Protein AF-A0A6B2T5Z5-F1 (afdb_monomer)

Secondary structure (DSSP, 8-state):
------TTT-TTGGG---HHHHHHHHHHT-TTHHHHHHHHHHHS-HHHHHHHHHHHTT-SSHHHHHHHHHHHHHHHHHHS--

Foldseek 3Di:
DPPPQDLAVLPCLLCQQDLVVLVVCVVVVGPNNLNNLLSNLVRHQCVSSVVSLVVQCPRPDPVSNVSSVVSVVSNCVVPVHD

pLDDT: mean 92.93, std 10.28, range [39.12, 98.38]

Radius of gyration: 11.31 Å; Cα contacts (8 Å, |Δi|>4): 129; chains: 1; bounding box: 23×26×31 Å

Structure (mmCIF, N/CA/C/O backbone):
data_AF-A0A6B2T5Z5-F1
#
_entry.id   AF-A0A6B2T5Z5-F1
#
loop_
_atom_site.group_PDB
_atom_site.id
_atom_site.type_symbol
_atom_site.label_atom_id
_atom_site.label_alt_id
_atom_site.label_comp_id
_atom_site.label_asym_id
_atom_site.label_entity_id
_atom_site.label_seq_id
_atom_site.pdbx_PDB_ins_code
_atom_site.Cartn_x
_atom_site.Cartn_y
_atom_site.Cartn_z
_atom_site.occupancy
_atom_site.B_iso_or_equiv
_atom_site.auth_seq_id
_atom_site.auth_comp_id
_atom_site.auth_asym_id
_atom_site.auth_atom_id
_atom_site.pdbx_PDB_model_num
ATOM 1 N N . MET A 1 1 ? -10.092 16.365 -12.785 1.00 39.12 1 MET A N 1
ATOM 2 C CA . MET A 1 1 ? -8.757 16.014 -13.302 1.00 39.12 1 MET A CA 1
ATOM 3 C C . MET A 1 1 ? -8.362 14.749 -12.584 1.00 39.12 1 MET A C 1
ATOM 5 O O . MET A 1 1 ? -8.156 14.811 -11.381 1.00 39.12 1 MET A O 1
ATOM 9 N N . THR A 1 2 ? -8.401 13.610 -13.268 1.00 49.31 2 THR A N 1
ATOM 10 C CA . THR A 1 2 ? -7.792 12.376 -12.764 1.00 49.31 2 THR A CA 1
ATOM 11 C C . THR A 1 2 ? -6.311 12.675 -12.611 1.00 49.31 2 THR A C 1
ATOM 13 O O . THR A 1 2 ? -5.668 13.051 -13.589 1.00 49.31 2 THR A O 1
ATOM 16 N N . ALA A 1 3 ? -5.803 12.664 -11.384 1.00 58.03 3 ALA A N 1
ATOM 17 C CA . ALA A 1 3 ? -4.384 12.865 -11.173 1.00 58.03 3 ALA A CA 1
ATOM 18 C C . ALA A 1 3 ? -3.658 11.705 -11.863 1.00 58.03 3 ALA A C 1
ATOM 20 O O . ALA A 1 3 ? -3.869 10.540 -11.536 1.00 58.03 3 ALA A O 1
ATOM 21 N N . GLU A 1 4 ? -2.901 12.023 -12.908 1.00 71.44 4 GLU A N 1
ATOM 22 C CA . GLU A 1 4 ? -2.205 11.026 -13.709 1.00 71.44 4 GLU A CA 1
ATOM 23 C C . GLU A 1 4 ? -0.971 10.598 -12.913 1.00 71.44 4 GLU A C 1
ATOM 25 O O . GLU A 1 4 ? 0.058 11.271 -12.894 1.00 71.44 4 GLU A O 1
ATOM 30 N N . TRP A 1 5 ? -1.122 9.537 -12.126 1.00 86.12 5 TRP A N 1
ATOM 31 C CA . TRP A 1 5 ? -0.028 8.999 -11.335 1.00 86.12 5 TRP A CA 1
ATOM 32 C C . TRP A 1 5 ? 1.016 8.376 -12.253 1.00 86.12 5 TRP A C 1
ATOM 34 O O . TRP A 1 5 ? 0.685 7.527 -13.084 1.00 86.12 5 TRP A O 1
ATOM 44 N N . ASN A 1 6 ? 2.285 8.742 -12.082 1.00 89.31 6 ASN A N 1
ATOM 45 C CA . ASN A 1 6 ? 3.343 8.115 -12.855 1.00 89.31 6 ASN A CA 1
ATOM 46 C C . ASN A 1 6 ? 3.765 6.808 -12.172 1.00 89.31 6 ASN A C 1
ATOM 48 O O . ASN A 1 6 ? 4.590 6.791 -11.259 1.00 89.31 6 ASN A O 1
ATOM 52 N N . TRP A 1 7 ? 3.171 5.701 -12.609 1.00 90.06 7 TRP A N 1
ATOM 53 C CA . TRP A 1 7 ? 3.447 4.362 -12.084 1.00 90.06 7 TRP A CA 1
ATOM 54 C C . TRP A 1 7 ? 4.851 3.841 -12.420 1.00 90.06 7 TRP A C 1
ATOM 56 O O . TRP A 1 7 ? 5.368 2.984 -11.699 1.00 90.06 7 TRP A O 1
ATOM 66 N N . GLU A 1 8 ? 5.474 4.378 -13.473 1.00 86.12 8 GLU A N 1
ATOM 67 C CA . GLU A 1 8 ? 6.825 4.020 -13.906 1.00 86.12 8 GLU A CA 1
ATOM 68 C C . GLU A 1 8 ? 7.886 4.681 -13.019 1.00 86.12 8 GLU A C 1
ATOM 70 O O . GLU A 1 8 ? 8.776 4.002 -12.507 1.00 86.12 8 GLU A O 1
ATOM 75 N N . THR A 1 9 ? 7.781 5.996 -12.806 1.00 86.88 9 THR A N 1
ATOM 76 C CA . THR A 1 9 ? 8.767 6.771 -12.031 1.00 86.88 9 THR A CA 1
ATOM 77 C C . THR A 1 9 ? 8.438 6.848 -10.542 1.00 86.88 9 THR A C 1
ATOM 79 O O . THR A 1 9 ? 9.304 7.147 -9.721 1.00 86.88 9 THR A O 1
ATOM 82 N N . GLY A 1 10 ? 7.184 6.588 -10.179 1.00 87.19 10 GLY A N 1
ATOM 83 C CA . GLY A 1 10 ? 6.659 6.736 -8.829 1.00 87.19 10 GLY A CA 1
ATOM 84 C C . GLY A 1 10 ? 6.193 8.150 -8.472 1.00 87.19 10 GLY A C 1
ATOM 85 O O . GLY A 1 10 ? 5.744 8.380 -7.343 1.00 87.19 10 GLY A O 1
ATOM 86 N N . GLU A 1 11 ? 6.292 9.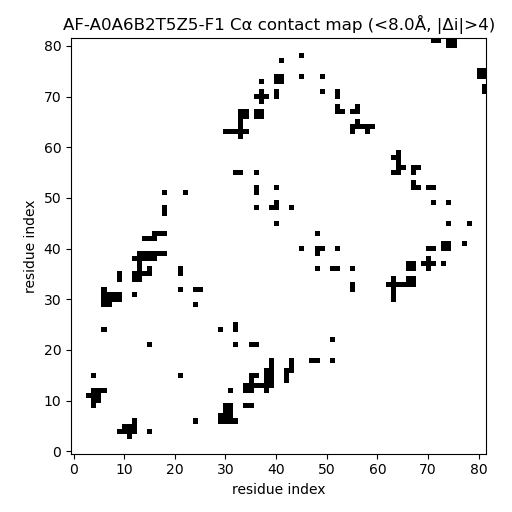102 -9.401 1.00 90.25 11 GLU A N 1
ATOM 87 C CA . GLU A 1 11 ? 5.891 10.487 -9.174 1.00 90.25 11 GLU A CA 1
ATOM 88 C C . GLU A 1 11 ? 4.383 10.593 -8.890 1.00 90.25 11 GLU A C 1
ATOM 90 O O . GLU A 1 11 ? 3.540 10.017 -9.578 1.00 90.25 11 GLU A O 1
ATOM 95 N N . GLY A 1 12 ? 4.041 11.319 -7.823 1.00 91.31 12 GLY A N 1
ATOM 96 C CA . GLY A 1 12 ? 2.656 11.537 -7.404 1.00 91.31 12 GLY A CA 1
ATOM 97 C C . GLY A 1 12 ? 2.008 10.380 -6.634 1.00 91.31 12 GLY A C 1
ATOM 98 O O . GLY A 1 12 ? 0.956 10.590 -6.040 1.00 91.31 12 GLY A O 1
ATOM 99 N N . LEU A 1 13 ? 2.631 9.197 -6.531 1.00 94.62 13 LEU A N 1
ATOM 100 C CA . LEU A 1 13 ? 1.967 8.012 -5.959 1.00 94.62 13 LEU A CA 1
ATOM 101 C C . LEU A 1 13 ? 1.604 8.115 -4.469 1.00 94.62 13 LEU A C 1
ATOM 103 O O . LEU A 1 13 ? 0.696 7.432 -4.003 1.00 94.62 13 LEU A O 1
ATOM 107 N N . LEU A 1 14 ? 2.250 9.001 -3.706 1.00 94.75 14 LEU A N 1
ATOM 108 C CA . LEU A 1 14 ? 1.843 9.292 -2.322 1.00 94.75 14 LEU A CA 1
ATOM 109 C C . LEU A 1 14 ? 0.508 10.052 -2.222 1.00 94.75 14 LEU A C 1
ATOM 111 O O . LEU A 1 14 ? -0.018 10.202 -1.115 1.00 94.75 14 LEU A O 1
ATOM 115 N N . GLY A 1 15 ? 0.004 10.565 -3.346 1.00 94.62 15 GLY A N 1
ATOM 116 C CA . GLY A 1 15 ? -1.295 11.214 -3.485 1.00 94.62 15 GLY A CA 1
ATOM 117 C C . GLY A 1 15 ? -2.428 10.266 -3.871 1.00 94.62 15 GLY A C 1
ATOM 118 O O . GLY A 1 15 ? -3.569 10.703 -3.835 1.00 94.62 15 GLY A O 1
ATOM 119 N N . VAL A 1 16 ? -2.142 8.995 -4.188 1.00 95.56 16 VAL A N 1
ATOM 120 C CA . VAL A 1 16 ? -3.171 8.008 -4.552 1.00 95.56 16 VAL A CA 1
ATOM 121 C C . VAL A 1 16 ? -4.203 7.901 -3.430 1.00 95.56 16 VAL A C 1
ATOM 123 O O . VAL A 1 16 ? -3.859 7.646 -2.272 1.00 95.56 16 VAL A O 1
ATOM 126 N N . ASP A 1 17 ? -5.462 8.115 -3.784 1.00 95.88 17 ASP A N 1
ATOM 127 C CA . ASP A 1 17 ? -6.623 8.117 -2.895 1.00 95.88 17 ASP A CA 1
ATOM 128 C C . ASP A 1 17 ? -7.791 7.272 -3.434 1.00 95.88 17 ASP A C 1
ATOM 130 O O . ASP A 1 17 ? -8.773 7.068 -2.717 1.00 95.88 17 ASP A O 1
ATOM 134 N N . ASP A 1 18 ? -7.656 6.719 -4.645 1.00 95.62 18 ASP A N 1
ATOM 135 C CA . ASP A 1 18 ? -8.597 5.764 -5.225 1.00 95.62 18 ASP A CA 1
ATOM 136 C C . ASP A 1 18 ? -8.084 4.313 -5.078 1.00 95.62 18 ASP A C 1
ATOM 138 O O . ASP A 1 18 ? -7.092 3.909 -5.701 1.00 95.62 18 ASP A O 1
ATOM 142 N N . PRO A 1 19 ? -8.754 3.479 -4.262 1.00 96.44 19 PRO A N 1
ATOM 143 C CA . PRO A 1 19 ? -8.409 2.073 -4.112 1.00 96.44 19 PRO A CA 1
ATOM 144 C C . PRO A 1 19 ? -8.602 1.241 -5.391 1.00 96.44 19 PRO A C 1
ATOM 146 O O . PRO A 1 19 ? -7.944 0.206 -5.524 1.00 96.44 19 PRO A O 1
ATOM 149 N N . ALA A 1 20 ? -9.497 1.649 -6.298 1.00 96.38 20 ALA A N 1
ATOM 150 C CA . ALA A 1 20 ? -9.748 0.959 -7.562 1.00 96.38 20 ALA A CA 1
ATOM 151 C C . ALA A 1 20 ? -8.598 1.170 -8.555 1.00 96.38 20 ALA A C 1
ATOM 153 O O . ALA A 1 20 ? -8.155 0.207 -9.182 1.00 96.38 20 ALA A O 1
ATOM 154 N N . ASP A 1 21 ? -8.045 2.384 -8.626 1.00 95.19 21 ASP A N 1
ATOM 155 C CA . ASP A 1 21 ? -6.848 2.670 -9.427 1.00 95.19 21 ASP A CA 1
ATOM 156 C C . ASP A 1 21 ? -5.654 1.831 -8.964 1.00 95.19 21 ASP A C 1
ATOM 158 O O . ASP A 1 21 ? -4.910 1.284 -9.784 1.00 95.19 21 ASP A O 1
ATOM 162 N N . TRP A 1 22 ? -5.494 1.674 -7.644 1.00 96.94 22 TRP A N 1
ATOM 163 C CA . TRP A 1 22 ? -4.457 0.811 -7.085 1.00 96.94 22 TRP A CA 1
ATOM 164 C C . TRP A 1 22 ? -4.670 -0.662 -7.445 1.00 96.94 22 TRP A C 1
ATOM 166 O O . TRP A 1 22 ? -3.708 -1.339 -7.801 1.00 96.94 22 TRP A O 1
ATOM 176 N N . ASP A 1 23 ? -5.905 -1.175 -7.375 1.00 97.81 23 ASP A N 1
ATOM 177 C CA . ASP A 1 23 ? -6.188 -2.561 -7.771 1.00 97.81 23 ASP A CA 1
ATOM 178 C C . ASP A 1 23 ? -5.912 -2.781 -9.267 1.00 97.81 23 ASP A C 1
ATOM 180 O O . ASP A 1 23 ? -5.267 -3.765 -9.625 1.00 97.81 23 ASP A O 1
ATOM 184 N N . ALA A 1 24 ? -6.301 -1.843 -10.134 1.00 96.50 24 ALA A N 1
ATOM 185 C CA . ALA A 1 24 ? -6.010 -1.926 -11.564 1.00 96.50 24 ALA A CA 1
ATOM 186 C C . ALA A 1 24 ? -4.496 -1.888 -11.846 1.00 96.50 24 ALA A C 1
ATOM 188 O O . ALA A 1 24 ? -3.995 -2.626 -12.694 1.00 96.50 24 ALA A O 1
ATOM 189 N N . ALA A 1 25 ? -3.740 -1.050 -11.131 1.00 95.31 25 ALA A N 1
ATOM 190 C CA . ALA A 1 25 ? -2.280 -1.028 -11.210 1.00 95.31 25 ALA A CA 1
ATOM 191 C C . ALA A 1 25 ? -1.655 -2.338 -10.707 1.00 95.31 25 ALA A C 1
ATOM 193 O O . ALA A 1 25 ? -0.676 -2.828 -11.274 1.00 95.31 25 ALA A O 1
ATOM 194 N N . TYR A 1 26 ? -2.227 -2.928 -9.656 1.00 96.38 26 TYR A N 1
ATOM 195 C CA . TYR A 1 26 ? -1.779 -4.207 -9.115 1.00 96.38 26 TYR A CA 1
ATOM 196 C C . TYR A 1 26 ? -1.944 -5.332 -10.140 1.00 96.38 26 TYR A C 1
ATOM 198 O O . TYR A 1 26 ? -1.030 -6.134 -10.318 1.00 96.38 26 TYR A O 1
ATOM 206 N N . GLU A 1 27 ? -3.066 -5.358 -10.862 1.00 96.81 27 GLU A N 1
ATOM 207 C CA . GLU A 1 27 ? -3.313 -6.313 -11.950 1.00 96.81 27 GLU A CA 1
ATOM 208 C C . GLU A 1 27 ? -2.340 -6.142 -13.125 1.00 96.81 27 GLU A C 1
ATOM 210 O O . GLU A 1 27 ? -1.930 -7.133 -13.728 1.00 96.81 27 GLU A O 1
ATOM 215 N N . ARG A 1 28 ? -1.920 -4.905 -13.422 1.00 94.50 28 ARG A N 1
ATOM 216 C CA . ARG A 1 28 ? -0.905 -4.614 -14.451 1.00 94.50 28 ARG A CA 1
ATOM 217 C C . ARG A 1 28 ? 0.532 -4.901 -14.009 1.00 94.50 28 ARG A C 1
ATOM 219 O O . ARG A 1 28 ? 1.419 -4.947 -14.856 1.00 94.50 28 ARG A O 1
ATOM 226 N N . GLY A 1 29 ? 0.772 -5.108 -12.714 1.00 93.25 29 GLY A N 1
ATOM 227 C CA . GLY A 1 29 ? 2.112 -5.350 -12.177 1.00 93.25 29 GLY A CA 1
ATOM 228 C C . GLY A 1 29 ? 3.008 -4.110 -12.175 1.00 93.25 29 GLY A C 1
ATOM 229 O O . GLY A 1 29 ? 4.209 -4.228 -12.398 1.00 93.25 29 GLY A O 1
ATOM 230 N N . GLU A 1 30 ? 2.432 -2.930 -11.936 1.00 94.88 30 GLU A N 1
ATOM 231 C CA . GLU A 1 30 ? 3.163 -1.658 -11.938 1.00 94.88 30 GLU A CA 1
ATOM 232 C C . GLU A 1 30 ? 4.315 -1.613 -10.909 1.00 94.88 30 GLU A C 1
ATOM 234 O O . GLU A 1 30 ? 4.281 -2.239 -9.844 1.00 94.88 30 GLU A O 1
ATOM 239 N N . ASN A 1 31 ? 5.344 -0.809 -11.188 1.00 89.94 31 ASN A N 1
ATOM 240 C CA . ASN A 1 31 ? 6.534 -0.701 -10.329 1.00 89.94 31 ASN A CA 1
ATOM 241 C C . ASN A 1 31 ? 6.291 0.096 -9.034 1.00 89.94 31 ASN A C 1
ATOM 243 O O . ASN A 1 31 ? 7.024 -0.043 -8.054 1.00 89.94 31 ASN A O 1
ATOM 247 N N . GLY A 1 32 ? 5.265 0.945 -9.022 1.00 93.50 32 GLY A N 1
ATOM 248 C CA . GLY A 1 32 ? 4.991 1.890 -7.944 1.00 93.50 32 GLY A CA 1
ATOM 249 C C . GLY A 1 32 ? 4.061 1.406 -6.824 1.00 93.50 32 GLY A C 1
ATOM 250 O O . GLY A 1 32 ? 3.710 2.200 -5.950 1.00 93.50 32 GLY A O 1
ATOM 251 N N . LEU A 1 33 ? 3.634 0.139 -6.810 1.00 96.69 33 LEU A N 1
ATOM 252 C CA . LEU A 1 33 ? 2.542 -0.334 -5.939 1.00 96.69 33 LEU A CA 1
ATOM 253 C C . LEU A 1 33 ? 2.848 -0.175 -4.448 1.00 96.69 33 LEU A C 1
ATOM 255 O O . LEU A 1 33 ? 1.961 0.190 -3.671 1.00 96.69 33 LEU A O 1
ATOM 259 N N . GLY A 1 34 ? 4.103 -0.409 -4.055 1.00 96.56 34 GLY A N 1
ATOM 260 C CA . GLY A 1 34 ? 4.571 -0.214 -2.681 1.00 96.56 34 GLY A CA 1
ATOM 261 C C . GLY A 1 34 ? 4.470 1.241 -2.207 1.00 96.56 34 GLY A C 1
ATOM 262 O O . GLY A 1 34 ? 4.028 1.500 -1.092 1.00 96.56 34 GLY A O 1
ATOM 263 N N . THR A 1 35 ? 4.818 2.207 -3.055 1.00 96.88 35 THR A N 1
ATOM 264 C CA . THR A 1 35 ? 4.671 3.636 -2.733 1.00 96.88 35 THR A CA 1
ATOM 265 C C . THR A 1 35 ? 3.202 4.050 -2.749 1.00 96.88 35 THR A C 1
ATOM 267 O O . THR A 1 35 ? 2.735 4.727 -1.835 1.00 96.88 35 THR A O 1
ATOM 270 N N . ALA A 1 36 ? 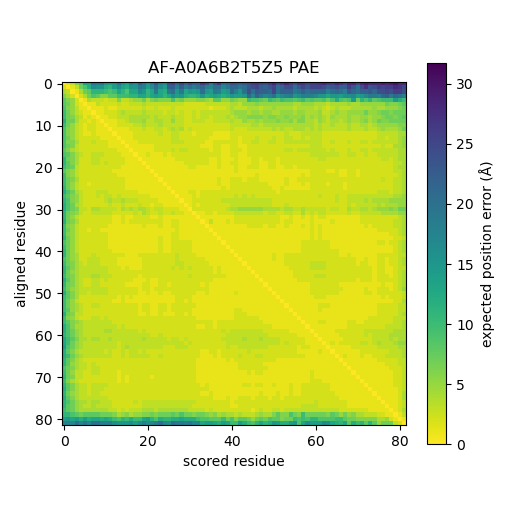2.447 3.596 -3.748 1.00 97.50 36 ALA A N 1
ATOM 271 C CA . ALA A 1 36 ? 1.035 3.929 -3.903 1.00 97.50 36 ALA A CA 1
ATOM 272 C C . ALA A 1 36 ? 0.176 3.439 -2.728 1.00 97.50 36 ALA A C 1
ATOM 274 O O . ALA A 1 36 ? -0.746 4.130 -2.296 1.00 97.50 36 ALA A O 1
ATOM 275 N N . VAL A 1 37 ? 0.506 2.281 -2.141 1.00 98.06 37 VAL A N 1
ATOM 276 C CA . VAL A 1 37 ? -0.239 1.775 -0.979 1.00 98.06 37 VAL A CA 1
ATOM 277 C C . VAL A 1 37 ? 0.016 2.604 0.290 1.00 98.06 37 VAL A C 1
ATOM 279 O O . VAL A 1 37 ? -0.840 2.643 1.173 1.00 98.06 37 VAL A O 1
ATOM 282 N N . ILE A 1 38 ? 1.138 3.337 0.374 1.00 97.94 38 ILE A N 1
ATOM 283 C CA . ILE A 1 38 ? 1.343 4.366 1.411 1.00 97.94 38 ILE A CA 1
ATOM 284 C C . ILE A 1 38 ? 0.382 5.539 1.183 1.00 97.94 38 ILE A C 1
ATOM 286 O O . ILE A 1 38 ? -0.175 6.053 2.152 1.00 97.94 38 ILE A O 1
ATOM 290 N N . GLY A 1 39 ? 0.156 5.940 -0.074 1.00 97.25 39 GLY A N 1
ATOM 291 C CA . GLY A 1 39 ? -0.866 6.926 -0.443 1.00 97.25 39 GLY A CA 1
ATOM 292 C C . GLY A 1 39 ? -2.246 6.525 0.079 1.00 97.25 39 GLY A C 1
ATOM 293 O O . GLY A 1 39 ? -2.836 7.253 0.877 1.00 97.25 39 GLY A O 1
ATOM 294 N N . LEU A 1 40 ? -2.689 5.300 -0.223 1.00 97.94 40 LEU A N 1
ATOM 295 C CA . LEU A 1 40 ? -3.962 4.777 0.289 1.00 97.94 40 LEU A CA 1
ATOM 296 C C . LEU A 1 40 ? -4.030 4.767 1.821 1.00 97.94 40 LEU A C 1
ATOM 298 O O . LEU A 1 40 ? -5.053 5.131 2.393 1.00 97.94 40 LEU A O 1
ATOM 302 N N . ALA A 1 41 ? -2.947 4.386 2.505 1.00 97.88 41 ALA A N 1
ATOM 303 C CA . ALA A 1 41 ? -2.900 4.403 3.968 1.00 97.88 41 ALA A CA 1
ATOM 304 C C . ALA A 1 41 ? -3.046 5.817 4.565 1.00 97.88 41 ALA A C 1
ATOM 306 O O . ALA A 1 41 ? -3.477 5.949 5.710 1.00 97.88 41 ALA A O 1
ATOM 307 N N . ARG A 1 42 ? -2.668 6.866 3.820 1.00 97.19 42 ARG A N 1
ATOM 308 C CA . ARG A 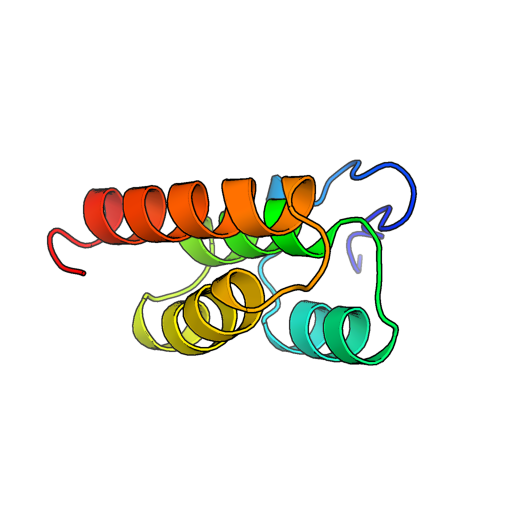1 42 ? -2.804 8.273 4.231 1.00 97.19 42 ARG A CA 1
ATOM 309 C C . ARG A 1 42 ? -4.165 8.865 3.883 1.00 97.19 42 ARG A C 1
ATOM 311 O O . ARG A 1 42 ? -4.659 9.687 4.649 1.00 97.19 42 ARG A O 1
ATOM 318 N N . ASN A 1 43 ? -4.719 8.479 2.738 1.00 96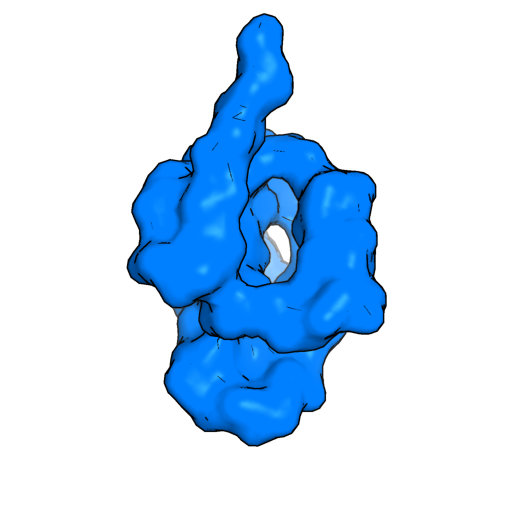.75 43 ASN A N 1
ATOM 319 C CA . ASN A 1 43 ? -5.833 9.185 2.109 1.00 96.75 43 ASN A CA 1
ATOM 320 C C . ASN A 1 43 ? -7.167 8.425 2.199 1.00 96.75 43 ASN A C 1
ATOM 322 O O . ASN A 1 43 ? -8.220 9.026 1.999 1.00 96.75 43 ASN A O 1
ATOM 326 N N . CYS A 1 44 ? -7.155 7.131 2.536 1.00 97.44 44 CYS A N 1
ATOM 327 C CA . CYS A 1 44 ? -8.360 6.308 2.636 1.00 97.44 44 CYS A CA 1
ATOM 328 C C . CYS A 1 44 ? -8.616 5.817 4.074 1.00 97.44 44 CYS A C 1
ATOM 330 O O . CYS A 1 44 ? -7.678 5.655 4.860 1.00 97.44 44 CYS A O 1
ATOM 332 N N . PRO A 1 45 ? -9.875 5.484 4.425 1.00 96.81 45 PRO A N 1
ATOM 333 C CA . PRO A 1 45 ? -10.186 4.816 5.687 1.00 96.81 45 PRO A CA 1
ATOM 334 C C . PRO A 1 45 ? -9.435 3.488 5.847 1.00 96.81 45 PRO A C 1
ATOM 336 O O . PRO A 1 45 ? -9.252 2.748 4.875 1.00 96.81 45 PRO A O 1
ATOM 339 N N . LEU A 1 46 ? -9.092 3.123 7.089 1.00 96.31 46 LEU A N 1
ATOM 340 C CA . LEU A 1 46 ? -8.352 1.891 7.396 1.00 96.31 46 LEU A CA 1
ATOM 341 C C . LEU A 1 46 ? -8.982 0.643 6.766 1.00 96.31 46 LEU A C 1
ATOM 343 O O . LEU A 1 46 ? -8.279 -0.153 6.147 1.00 96.31 46 LEU A O 1
ATOM 347 N N . ALA A 1 47 ? -10.304 0.490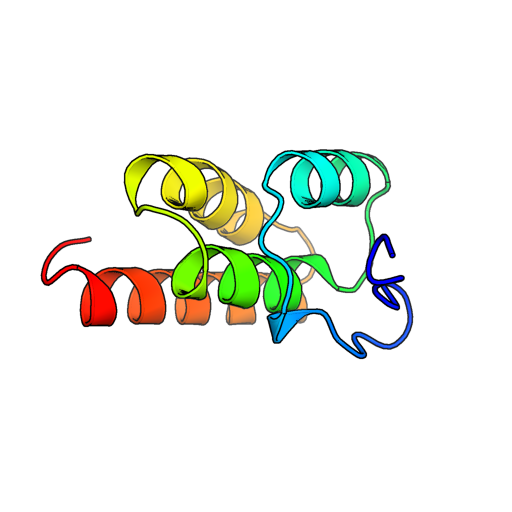 6.872 1.00 97.00 47 ALA A N 1
ATOM 348 C CA . ALA A 1 47 ? -11.029 -0.658 6.323 1.00 97.00 47 ALA A CA 1
ATOM 349 C C . ALA A 1 47 ? -10.875 -0.797 4.796 1.00 97.00 47 ALA A C 1
ATOM 351 O O . ALA A 1 47 ? -10.923 -1.902 4.260 1.00 97.00 47 ALA A O 1
ATOM 352 N N . VAL A 1 48 ? -10.655 0.319 4.099 1.00 97.50 48 VAL A N 1
ATOM 353 C CA . VAL A 1 48 ? -10.481 0.369 2.645 1.00 97.50 48 VAL A CA 1
ATOM 354 C C . VAL A 1 48 ? -9.021 0.113 2.257 1.00 97.50 48 VAL A C 1
ATOM 356 O O . VAL A 1 48 ? -8.753 -0.635 1.313 1.00 97.50 48 VAL A O 1
ATOM 359 N N . ALA A 1 49 ? -8.066 0.689 2.992 1.00 97.44 49 ALA A N 1
ATOM 360 C CA . ALA A 1 49 ? -6.639 0.537 2.710 1.00 97.44 49 ALA A CA 1
ATOM 361 C C . ALA A 1 49 ? -6.088 -0.843 3.121 1.00 9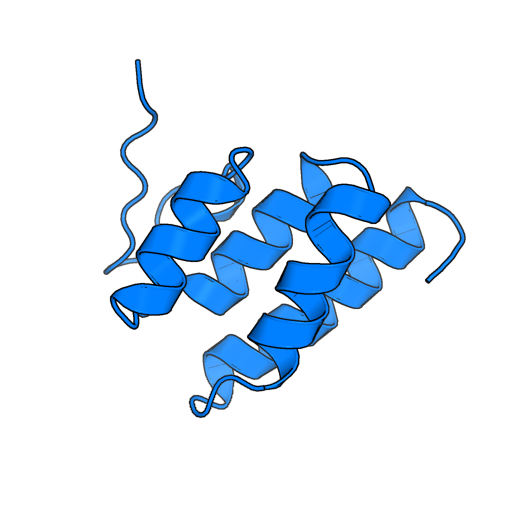7.44 49 ALA A C 1
ATOM 363 O O . ALA A 1 49 ? -5.260 -1.415 2.410 1.00 97.44 49 ALA A O 1
ATOM 364 N N . SER A 1 50 ? -6.564 -1.414 4.233 1.00 97.25 50 SER A N 1
ATOM 365 C CA . SER A 1 50 ? -5.986 -2.623 4.850 1.00 97.25 50 SER A CA 1
ATOM 366 C C . SER A 1 50 ? -5.879 -3.831 3.911 1.00 97.25 50 SER A C 1
ATOM 368 O O . SER A 1 50 ? -4.797 -4.421 3.845 1.00 97.25 50 SER A O 1
ATOM 370 N N . PRO A 1 51 ? -6.909 -4.198 3.118 1.00 98.12 51 PRO A N 1
ATOM 371 C CA . PRO A 1 51 ? -6.789 -5.317 2.182 1.00 98.12 51 PRO A CA 1
ATOM 372 C C . PRO A 1 51 ? -5.657 -5.125 1.164 1.00 98.12 51 PRO A C 1
ATOM 374 O O . PRO A 1 51 ? -4.970 -6.082 0.807 1.00 98.12 51 PRO A O 1
ATOM 377 N N . ARG A 1 52 ? -5.427 -3.883 0.722 1.00 98.38 52 ARG A N 1
ATOM 378 C CA . ARG A 1 52 ? -4.403 -3.529 -0.271 1.00 98.38 52 ARG A CA 1
ATOM 379 C C . ARG A 1 52 ? -3.016 -3.479 0.355 1.00 98.38 52 ARG A C 1
ATOM 381 O O . ARG A 1 52 ? -2.075 -3.984 -0.245 1.00 98.38 52 ARG A O 1
ATOM 388 N N . ILE A 1 53 ? -2.903 -3.012 1.600 1.00 98.19 53 ILE A N 1
ATOM 389 C CA . ILE A 1 53 ? -1.670 -3.119 2.397 1.00 98.19 53 ILE A CA 1
ATOM 390 C C . ILE A 1 53 ? -1.249 -4.592 2.527 1.00 98.19 53 ILE A C 1
ATOM 392 O O . ILE A 1 53 ? -0.106 -4.935 2.227 1.00 98.19 53 ILE A O 1
ATOM 396 N N . VAL A 1 54 ? -2.177 -5.488 2.881 1.00 98.06 54 VAL A N 1
ATOM 397 C CA . VAL A 1 54 ? -1.896 -6.932 2.992 1.00 98.06 54 VAL A CA 1
ATOM 398 C C . VAL A 1 54 ? -1.516 -7.548 1.640 1.00 98.06 54 VAL A C 1
ATOM 400 O O . VAL A 1 54 ? -0.588 -8.358 1.585 1.00 98.06 54 VAL A O 1
ATOM 403 N N . LYS A 1 55 ? -2.180 -7.166 0.537 1.00 97.81 55 LYS A N 1
ATOM 404 C CA . LYS A 1 55 ? -1.780 -7.585 -0.821 1.00 97.81 55 LYS A CA 1
ATOM 405 C C . LYS A 1 55 ? -0.365 -7.100 -1.165 1.00 97.81 55 LYS A C 1
ATOM 407 O O . LYS A 1 55 ? 0.447 -7.889 -1.644 1.00 97.81 55 LYS A O 1
ATOM 412 N N . ALA A 1 56 ? -0.047 -5.836 -0.886 1.00 97.75 56 ALA A N 1
ATOM 413 C CA . ALA A 1 56 ? 1.250 -5.228 -1.180 1.00 97.75 56 ALA A CA 1
ATOM 414 C C . ALA A 1 56 ? 2.401 -5.883 -0.394 1.00 97.75 56 ALA A C 1
ATOM 416 O O . ALA A 1 56 ? 3.498 -6.070 -0.919 1.00 97.75 56 ALA A O 1
ATOM 417 N N . MET A 1 57 ? 2.136 -6.338 0.835 1.00 97.88 57 MET A N 1
ATOM 418 C CA . MET A 1 57 ? 3.086 -7.129 1.630 1.00 97.88 57 MET A CA 1
ATOM 419 C C . MET A 1 57 ? 3.437 -8.485 1.004 1.00 97.88 57 MET A C 1
ATOM 421 O O . MET A 1 57 ? 4.357 -9.152 1.470 1.00 97.88 57 MET A O 1
ATOM 425 N N . ARG A 1 58 ? 2.721 -8.917 -0.038 1.00 97.00 58 ARG A N 1
ATOM 426 C CA . ARG A 1 58 ? 2.980 -10.162 -0.771 1.00 97.00 58 ARG A CA 1
ATOM 427 C C . ARG A 1 58 ? 3.593 -9.929 -2.151 1.00 97.00 58 ARG A C 1
ATOM 429 O O . ARG A 1 58 ? 3.785 -10.897 -2.881 1.00 97.00 58 ARG A O 1
ATOM 436 N N . LEU A 1 59 ? 3.909 -8.682 -2.516 1.00 96.50 59 LEU A N 1
ATOM 437 C CA . LEU A 1 59 ? 4.567 -8.378 -3.789 1.00 96.50 59 LEU A CA 1
ATOM 438 C C . LEU A 1 59 ? 5.895 -9.138 -3.901 1.00 96.50 59 LEU A C 1
ATOM 440 O O . LEU A 1 59 ? 6.603 -9.240 -2.897 1.00 96.50 59 LEU A O 1
ATOM 444 N N . PRO A 1 60 ? 6.256 -9.663 -5.085 1.00 95.31 60 PRO A N 1
ATOM 445 C CA . PRO A 1 60 ? 7.495 -10.417 -5.269 1.00 95.31 60 PRO A CA 1
ATOM 446 C C . PRO A 1 60 ? 8.727 -9.517 -5.126 1.00 95.31 60 PRO A C 1
ATOM 448 O O . PRO A 1 60 ? 9.703 -9.902 -4.466 1.00 95.31 60 PRO A O 1
ATOM 451 N N . ASP A 1 61 ? 8.655 -8.293 -5.658 1.00 94.94 61 ASP A N 1
ATOM 452 C CA . ASP A 1 61 ? 9.727 -7.313 -5.541 1.00 94.94 61 ASP A CA 1
ATOM 453 C C . ASP A 1 61 ? 9.938 -6.885 -4.082 1.00 94.94 61 ASP A C 1
ATOM 455 O O . ASP A 1 61 ? 9.006 -6.501 -3.369 1.00 94.94 61 ASP A O 1
ATOM 459 N N . ARG A 1 62 ? 11.189 -6.980 -3.617 1.00 95.12 62 ARG A N 1
ATOM 460 C CA . ARG A 1 62 ? 11.531 -6.708 -2.215 1.00 95.12 62 ARG A CA 1
ATOM 461 C C . ARG A 1 62 ? 11.466 -5.218 -1.885 1.00 95.12 62 ARG A C 1
ATOM 463 O O . ARG A 1 62 ? 11.116 -4.890 -0.754 1.00 95.12 62 ARG A O 1
ATOM 470 N N . GLY A 1 63 ? 11.796 -4.348 -2.841 1.00 92.88 63 GLY A N 1
ATOM 471 C CA . GLY A 1 63 ? 11.766 -2.897 -2.661 1.00 92.88 63 GLY A CA 1
ATOM 472 C C . GLY A 1 63 ? 10.340 -2.401 -2.452 1.00 92.88 63 GLY A C 1
ATOM 473 O O . GLY A 1 63 ? 10.042 -1.768 -1.441 1.00 92.88 63 GLY A O 1
ATOM 474 N N . GLN A 1 64 ? 9.429 -2.800 -3.338 1.00 94.12 64 GLN A N 1
ATOM 475 C CA . GLN A 1 64 ? 8.005 -2.499 -3.226 1.00 94.12 64 GLN A CA 1
ATOM 476 C C . GLN A 1 64 ? 7.388 -3.081 -1.952 1.00 94.12 64 GLN A C 1
ATOM 478 O O . GLN A 1 64 ? 6.654 -2.398 -1.236 1.00 94.12 64 GLN A O 1
ATOM 483 N N . ARG A 1 65 ? 7.719 -4.335 -1.626 1.00 96.69 65 ARG A N 1
ATOM 484 C CA . ARG A 1 65 ? 7.222 -4.983 -0.408 1.00 96.69 65 ARG A CA 1
ATOM 485 C C . ARG A 1 65 ? 7.691 -4.271 0.863 1.00 96.69 65 ARG A C 1
ATOM 487 O O . ARG A 1 65 ? 6.929 -4.192 1.821 1.00 96.69 65 ARG A O 1
ATOM 494 N N . GLY A 1 66 ? 8.904 -3.714 0.869 1.00 97.12 66 GLY A N 1
ATOM 495 C CA . GLY A 1 66 ? 9.404 -2.872 1.959 1.00 97.12 66 GLY A CA 1
ATOM 496 C C . GLY A 1 66 ? 8.461 -1.708 2.276 1.00 97.12 66 GLY A C 1
ATOM 497 O O . GLY A 1 66 ? 8.065 -1.524 3.428 1.00 97.12 66 GLY A O 1
ATOM 498 N N . PHE A 1 67 ? 8.016 -0.987 1.245 1.00 97.12 67 PHE A N 1
ATOM 499 C CA . PHE A 1 67 ? 7.087 0.135 1.397 1.00 97.12 67 PHE A CA 1
ATOM 500 C C . PHE A 1 67 ? 5.692 -0.279 1.888 1.00 97.12 67 PHE A C 1
ATOM 502 O O . PHE A 1 67 ? 5.043 0.488 2.599 1.00 97.12 67 PHE A O 1
ATOM 509 N N . ALA A 1 68 ? 5.247 -1.509 1.621 1.00 97.31 68 ALA A N 1
ATOM 510 C CA . ALA A 1 68 ? 3.995 -2.018 2.183 1.00 97.31 68 ALA A CA 1
ATOM 511 C C . ALA A 1 68 ? 4.022 -2.094 3.724 1.00 97.31 68 ALA A C 1
ATOM 513 O O . ALA A 1 68 ? 3.016 -1.818 4.379 1.00 97.31 68 ALA A O 1
ATOM 514 N N . TYR A 1 69 ? 5.176 -2.402 4.329 1.00 97.69 69 TYR A N 1
ATOM 515 C CA . TYR A 1 69 ? 5.325 -2.356 5.790 1.00 97.69 69 TYR A CA 1
ATOM 516 C C . TYR A 1 69 ? 5.307 -0.920 6.321 1.00 97.69 69 TYR A C 1
ATOM 518 O O . TYR A 1 69 ? 4.706 -0.657 7.363 1.00 97.69 69 TYR A O 1
ATOM 526 N N . THR A 1 70 ? 5.885 0.029 5.580 1.00 98.00 70 THR A N 1
ATOM 527 C CA . THR A 1 70 ? 5.745 1.462 5.880 1.00 98.00 70 THR A CA 1
ATOM 528 C C . THR A 1 70 ? 4.282 1.903 5.823 1.00 98.00 70 THR A C 1
ATOM 530 O O . THR A 1 70 ? 3.838 2.661 6.688 1.00 98.00 70 THR A O 1
ATOM 533 N N . ALA A 1 71 ? 3.508 1.408 4.856 1.00 97.94 71 ALA A N 1
ATOM 534 C CA . ALA A 1 71 ? 2.080 1.690 4.760 1.00 97.94 71 ALA A CA 1
ATOM 535 C C . ALA A 1 71 ? 1.301 1.139 5.963 1.00 97.94 71 ALA A C 1
ATOM 537 O O . ALA A 1 71 ? 0.494 1.866 6.532 1.00 97.94 71 ALA A O 1
ATOM 538 N N . ALA A 1 72 ? 1.593 -0.084 6.421 1.00 97.88 72 ALA A N 1
ATOM 539 C CA . ALA A 1 72 ? 0.991 -0.624 7.644 1.00 97.88 72 ALA A CA 1
ATOM 540 C C . ALA A 1 72 ? 1.328 0.209 8.885 1.00 97.88 72 ALA A C 1
ATOM 542 O O . ALA A 1 72 ? 0.433 0.556 9.651 1.00 97.88 72 ALA A O 1
ATOM 543 N N . GLY A 1 73 ? 2.593 0.6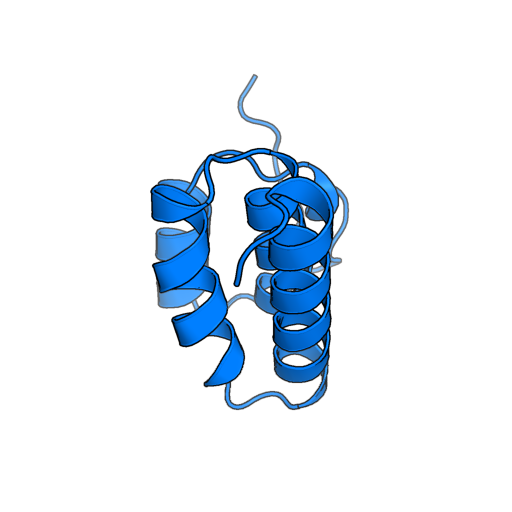02 9.058 1.00 97.75 73 GLY A N 1
ATOM 544 C CA . GLY A 1 73 ? 2.982 1.507 10.143 1.00 97.75 73 GLY A CA 1
ATOM 545 C C . GLY A 1 73 ? 2.277 2.865 10.056 1.00 97.75 73 GLY A C 1
ATOM 546 O O . GLY A 1 73 ? 1.857 3.421 11.069 1.00 97.75 73 GLY A O 1
ATOM 547 N N . THR A 1 74 ? 2.088 3.383 8.840 1.00 97.62 74 THR A N 1
ATOM 548 C CA . THR A 1 74 ? 1.370 4.640 8.586 1.00 97.62 74 THR A CA 1
ATOM 549 C C . THR A 1 74 ? -0.108 4.522 8.951 1.00 97.62 74 THR A C 1
ATOM 551 O O . THR A 1 74 ? -0.625 5.385 9.660 1.00 97.62 74 THR A O 1
ATOM 554 N N . ALA A 1 75 ? -0.759 3.439 8.528 1.00 97.06 75 ALA A N 1
ATOM 555 C CA . ALA A 1 75 ? -2.139 3.118 8.867 1.00 97.06 75 ALA A CA 1
ATOM 556 C C . ALA A 1 75 ? -2.318 2.978 10.388 1.00 97.06 75 ALA A C 1
ATOM 558 O O . ALA A 1 75 ? -3.192 3.636 10.954 1.00 97.06 75 ALA A O 1
ATOM 559 N N . ALA A 1 76 ? -1.439 2.228 11.061 1.00 96.88 76 ALA A N 1
ATOM 560 C CA . ALA A 1 76 ? -1.454 2.083 12.516 1.00 96.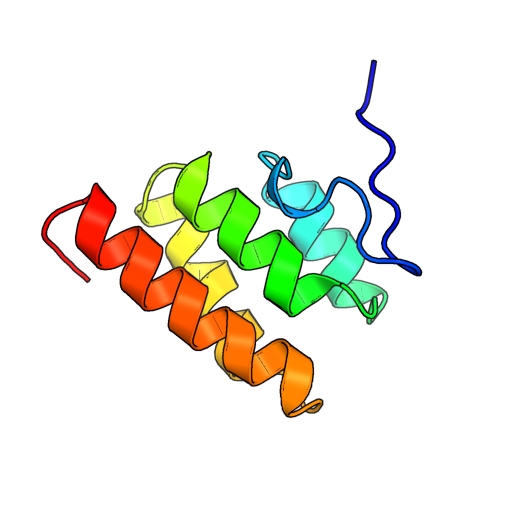88 76 ALA A CA 1
ATOM 561 C C . ALA A 1 76 ? -1.315 3.423 13.238 1.00 96.88 76 ALA A C 1
ATOM 563 O O . ALA A 1 76 ? -2.093 3.741 14.135 1.00 96.88 76 ALA A O 1
ATOM 564 N N . ARG A 1 77 ? -0.351 4.246 12.812 1.00 96.69 77 ARG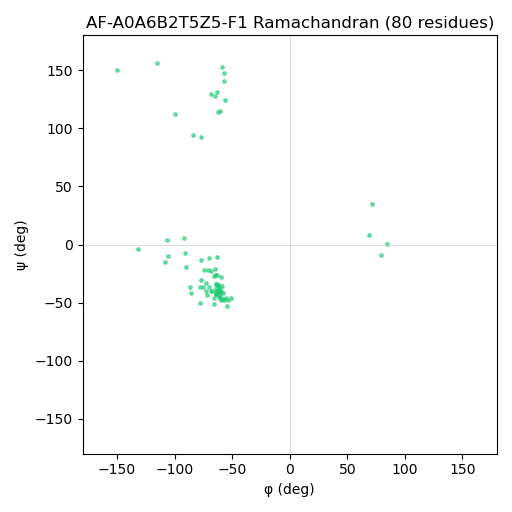 A N 1
ATOM 565 C CA . ARG A 1 77 ? -0.112 5.569 13.394 1.00 96.69 77 ARG A CA 1
ATOM 566 C C . ARG A 1 77 ? -1.325 6.489 13.248 1.00 96.69 77 ARG A C 1
ATOM 568 O O . ARG A 1 77 ? -1.611 7.248 14.165 1.00 96.69 77 ARG A O 1
ATOM 575 N N . LEU A 1 78 ? -1.998 6.464 12.096 1.00 96.00 78 LEU A N 1
ATOM 576 C CA . LEU A 1 78 ? -3.134 7.347 11.814 1.00 96.00 78 LEU A CA 1
ATOM 577 C C . LEU A 1 78 ? -4.425 6.910 12.508 1.00 96.00 78 LEU A C 1
ATOM 579 O O . LEU A 1 78 ? -5.236 7.765 12.849 1.00 96.00 78 LEU A O 1
ATOM 583 N N . ASN A 1 79 ? -4.611 5.608 12.726 1.00 93.62 79 ASN A N 1
ATOM 584 C CA . ASN A 1 79 ? -5.861 5.066 13.261 1.00 93.62 79 ASN A CA 1
ATOM 585 C C . ASN A 1 79 ? -5.756 4.637 14.734 1.00 93.62 79 ASN A C 1
ATOM 587 O O . ASN A 1 79 ? -6.771 4.317 15.345 1.00 93.62 79 ASN A O 1
ATOM 591 N N . GLY A 1 80 ? -4.549 4.603 15.314 1.00 89.38 80 GLY A N 1
ATOM 592 C CA . GLY A 1 80 ? -4.314 4.111 16.678 1.00 89.38 80 GLY A CA 1
ATOM 593 C C . GLY A 1 80 ? -4.520 2.600 16.840 1.00 89.38 80 GLY A C 1
ATOM 594 O O . GLY A 1 80 ? -4.505 2.093 17.957 1.00 89.38 80 GLY A O 1
ATOM 595 N N . THR A 1 81 ? -4.712 1.885 15.732 1.00 77.56 81 THR A N 1
ATOM 596 C CA . THR A 1 81 ? -4.923 0.438 15.658 1.00 77.56 81 THR A CA 1
ATOM 597 C C . THR A 1 81 ? -4.371 -0.080 14.339 1.00 77.56 81 THR A C 1
ATOM 599 O O . THR A 1 81 ? -4.376 0.649 13.344 1.00 77.56 81 THR A O 1
ATOM 602 N N . LEU A 1 82 ? -3.910 -1.331 14.339 1.00 65.50 82 LEU A N 1
ATOM 603 C CA . LEU A 1 82 ? -3.481 -2.056 13.145 1.00 65.50 82 LEU A CA 1
ATOM 604 C C . LEU A 1 82 ? -4.458 -3.188 12.832 1.00 65.50 82 LEU A C 1
ATOM 606 O O . LEU A 1 82 ? -4.888 -3.852 13.801 1.00 65.50 82 LEU A O 1
#

Solvent-accessible surface area (backbone atoms only — not comparable to full-atom values): 4414 Å² total; per-residue (Å²): 129,83,80,81,58,37,42,84,82,41,49,63,23,68,68,37,57,55,71,64,62,51,50,54,37,58,77,71,62,50,74,25,55,12,51,27,38,32,5,22,30,73,62,36,59,65,87,69,24,47,67,53,31,59,53,31,56,65,45,86,55,66,70,34,21,52,33,13,53,53,14,48,54,45,30,22,68,76,65,80,52,124

Nearest PDB structures (foldseek):
  6ahd-assembly1_1  TM=6.495E-01  e=6.767E+00  Homo sapiens
  6ah0-assembly1_1  TM=6.495E-01  e=7.945E+00  Homo sapiens
  7dco-assembly1_1  TM=6.173E-01  e=9.328E+00  Saccharomyces cerevisiae

Mean predicted aligned error: 3.31 Å

Sequence (82 aa):
MTAEWNWETGEGLLGVDDPADWDAAYERGENGLGTAVIGLARNCPLAVASPRIVKAMRLPDRGQRGFAYTAAGTAARLNGTL